Protein AF-A0A7C1ZM46-F1 (afdb_monomer)

Mean predicted aligned error: 19.59 Å

Radius of gyration: 27.82 Å; Cα contacts (8 Å, |Δi|>4): 73; chains: 1; bounding box: 30×51×75 Å

Solvent-accessible surface area (backbone atoms only — not comparable to full-atom values): 7746 Å² total; per-residue (Å²): 144,74,91,71,67,77,80,72,69,77,86,76,74,64,72,70,57,57,50,55,53,49,52,50,52,53,52,54,52,49,53,60,62,63,66,73,75,73,76,82,78,84,78,88,82,80,82,84,90,71,83,86,75,84,74,89,70,92,65,86,88,70,78,72,76,68,90,76,63,85,43,75,45,79,37,72,7,63,24,80,47,76,86,89,59,64,41,91,51,35,46,57,53,30,51,53,51,45,53,53,42,43,76,71,65,27,52,64,51,74,50,6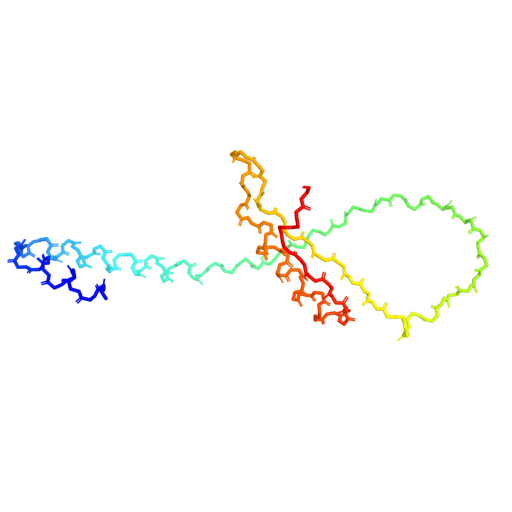1,54,73,89,128

pLDDT: mean 74.54, std 19.65, range [37.88, 98.62]

Sequence (116 aa):
MINCAFLSICINMTGSEKLTMLLKKILISAVILLAACNSPEGQQETATKGPQSAETLTTPDVVPDLSSQKRLALVIGNSAYAGNSFLSNPVNDAEDLAKALRGLDFDVIHRSNLNQ

Nearest PDB structures (foldseek):
  3ns7-assembly1_A  TM=5.951E-01  e=4.904E-02  Homo sapiens
  5mtk-assembly1_A  TM=5.790E-01  e=8.392E-02  Homo sapiens
  4f6p-assembly1_A  TM=4.911E-01  e=4.288E-02  Saccharomyces cerevisiae S288C
  4f6o-assembly1_A  TM=4.925E-01  e=5.609E-02  Saccharomyces cerevisiae S288C
  2fp3-assembly1_A  TM=5.364E-01  e=4.205E-01  Drosophila melanogaster

Structure (mmCIF, N/CA/C/O backbone):
data_AF-A0A7C1ZM46-F1
#
_entry.id   AF-A0A7C1ZM46-F1
#
loop_
_atom_site.group_PDB
_atom_site.id
_atom_site.type_symbol
_atom_site.label_atom_id
_atom_site.label_alt_id
_atom_site.label_comp_id
_atom_site.label_asym_id
_atom_site.label_entity_id
_atom_site.label_seq_id
_atom_site.pdbx_PDB_ins_code
_atom_site.Cartn_x
_atom_site.Cartn_y
_atom_site.Cartn_z
_atom_site.occupancy
_atom_site.B_iso_or_equiv
_atom_site.auth_seq_id
_atom_site.auth_comp_id
_atom_site.auth_asym_id
_atom_site.auth_atom_id
_a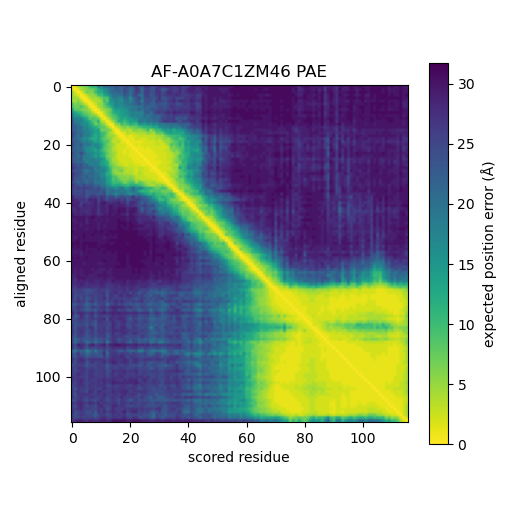tom_site.pdbx_PDB_model_num
ATOM 1 N N . MET A 1 1 ? -10.065 -7.531 -30.057 1.00 52.59 1 MET A N 1
ATOM 2 C CA . MET A 1 1 ? -8.987 -8.101 -30.899 1.00 52.59 1 MET A CA 1
ATOM 3 C C . MET A 1 1 ? -8.124 -9.130 -30.146 1.00 52.59 1 MET A C 1
ATOM 5 O O . MET A 1 1 ? -6.913 -9.057 -30.230 1.00 52.59 1 MET A O 1
ATOM 9 N N . ILE A 1 2 ? -8.707 -10.133 -29.468 1.00 51.59 2 ILE A N 1
ATOM 10 C CA . ILE A 1 2 ? -7.956 -11.329 -28.997 1.00 51.59 2 ILE A CA 1
ATOM 11 C C . ILE A 1 2 ? -8.714 -12.651 -29.260 1.00 51.59 2 ILE A C 1
ATOM 13 O O . ILE A 1 2 ? -8.129 -13.726 -29.200 1.00 51.59 2 ILE A O 1
ATOM 17 N N . ASN A 1 3 ? -9.980 -12.610 -29.690 1.00 50.59 3 ASN A N 1
ATOM 18 C CA . ASN A 1 3 ? -10.802 -13.820 -29.834 1.00 50.59 3 ASN A CA 1
ATOM 19 C C . ASN A 1 3 ? -10.725 -14.539 -31.199 1.00 50.59 3 ASN A C 1
ATOM 21 O O . ASN A 1 3 ? -11.610 -15.323 -31.515 1.00 50.59 3 ASN A O 1
ATOM 25 N N . CYS A 1 4 ? -9.681 -14.308 -32.006 1.00 42.94 4 CYS A N 1
ATOM 26 C CA . CYS A 1 4 ? -9.537 -14.959 -33.322 1.00 42.94 4 CYS A CA 1
ATOM 27 C C . CYS A 1 4 ? -8.355 -15.940 -33.432 1.00 42.94 4 CYS A C 1
ATOM 29 O O . CYS A 1 4 ? -8.268 -16.670 -34.413 1.00 42.94 4 CYS A O 1
ATOM 31 N N . ALA A 1 5 ? -7.448 -16.003 -32.450 1.00 52.12 5 ALA A N 1
ATOM 32 C CA . ALA A 1 5 ? -6.234 -16.820 -32.578 1.00 52.12 5 ALA A CA 1
ATOM 33 C C . ALA A 1 5 ? -6.408 -18.286 -32.135 1.00 52.12 5 ALA A C 1
ATOM 35 O O . ALA A 1 5 ? -5.697 -19.162 -32.619 1.00 52.12 5 ALA A O 1
ATOM 36 N N . PHE A 1 6 ? -7.368 -18.588 -31.254 1.00 49.56 6 PHE A N 1
ATOM 37 C CA . PHE A 1 6 ? -7.508 -19.946 -30.709 1.00 49.56 6 PHE A CA 1
ATOM 38 C C . PHE A 1 6 ? -8.278 -20.915 -31.6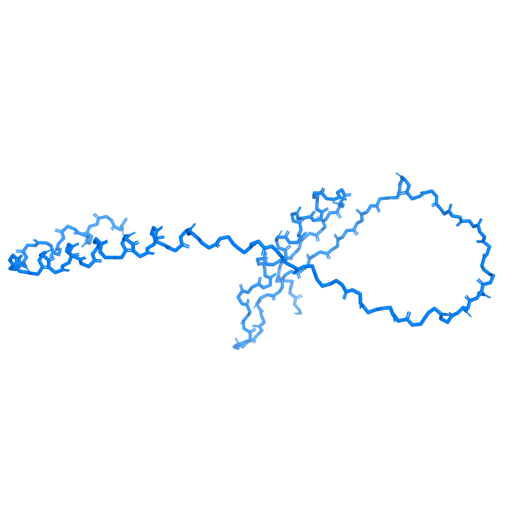11 1.00 49.56 6 PHE A C 1
ATOM 40 O O . PHE A 1 6 ? -8.105 -22.126 -31.480 1.00 49.56 6 PHE A O 1
ATOM 47 N N . LEU A 1 7 ? -9.072 -20.419 -32.565 1.00 50.72 7 LEU A N 1
ATOM 48 C CA . LEU A 1 7 ? -9.850 -21.291 -33.450 1.00 50.72 7 LEU A CA 1
ATOM 49 C C . LEU A 1 7 ? -9.031 -21.851 -34.631 1.00 50.72 7 LEU A C 1
ATOM 51 O O . LEU A 1 7 ? -9.493 -22.762 -35.308 1.00 50.72 7 LEU A O 1
ATOM 55 N N . SER A 1 8 ? -7.800 -21.369 -34.844 1.00 49.72 8 SER A N 1
ATOM 56 C CA . SER A 1 8 ? -6.983 -21.733 -36.014 1.00 49.72 8 SER A CA 1
ATOM 57 C C . SER A 1 8 ? -5.921 -22.816 -35.767 1.00 49.72 8 SER A C 1
ATOM 59 O O . SER A 1 8 ? -5.253 -23.239 -36.704 1.00 49.72 8 SER A O 1
ATOM 61 N N . ILE A 1 9 ? -5.752 -23.311 -34.535 1.00 53.00 9 ILE A N 1
ATOM 62 C CA . ILE A 1 9 ? -4.706 -24.312 -34.220 1.00 53.00 9 ILE A CA 1
ATOM 63 C C . ILE A 1 9 ? -5.223 -25.762 -34.277 1.00 53.00 9 ILE A C 1
ATOM 65 O O . ILE A 1 9 ? -4.439 -26.703 -34.342 1.00 53.00 9 ILE A O 1
ATOM 69 N N . CYS A 1 10 ? -6.536 -25.988 -34.329 1.00 49.34 10 CYS A N 1
ATOM 70 C CA . CYS A 1 10 ? -7.087 -27.339 -34.158 1.00 49.34 10 CYS A CA 1
ATOM 71 C C . CYS A 1 10 ? -7.403 -28.112 -35.452 1.00 49.34 10 CYS A C 1
ATOM 73 O O . CYS A 1 10 ? -7.980 -29.196 -35.354 1.00 49.34 10 CYS A O 1
ATOM 75 N N . ILE A 1 11 ? -7.038 -27.618 -36.643 1.00 56.25 11 ILE A N 1
ATOM 76 C CA . ILE A 1 11 ? -7.365 -28.308 -37.911 1.00 56.25 11 ILE A CA 1
ATOM 77 C C . ILE A 1 11 ? -6.295 -29.331 -38.342 1.00 56.25 11 ILE A C 1
ATOM 79 O O . ILE A 1 11 ? -6.570 -30.157 -39.203 1.00 56.25 11 ILE A O 1
ATOM 83 N N . ASN A 1 12 ? -5.118 -29.388 -37.709 1.00 60.44 12 ASN A N 1
ATOM 84 C CA . ASN A 1 12 ? -4.083 -30.348 -38.115 1.00 60.44 12 ASN A CA 1
ATOM 85 C C . ASN A 1 12 ? -3.341 -30.967 -36.926 1.00 60.44 12 ASN A C 1
ATOM 87 O O . ASN A 1 12 ? -2.251 -30.537 -36.570 1.00 60.44 12 ASN A O 1
ATOM 91 N N . MET A 1 13 ? -3.934 -31.991 -36.302 1.00 50.31 13 MET A N 1
ATOM 92 C CA . MET A 1 13 ? -3.218 -32.809 -35.319 1.00 50.31 13 MET A CA 1
ATOM 93 C C . MET A 1 13 ? -3.749 -34.245 -35.307 1.00 50.31 13 MET A C 1
ATOM 95 O O . MET A 1 13 ? -4.909 -34.493 -34.962 1.00 50.31 13 MET A O 1
ATOM 99 N N . THR A 1 14 ? -2.892 -35.187 -35.698 1.00 62.44 14 THR A N 1
ATOM 100 C CA . THR A 1 14 ? -3.124 -36.637 -35.685 1.00 62.44 14 THR A CA 1
ATOM 101 C C . THR A 1 14 ? -3.546 -37.097 -34.283 1.00 62.44 14 THR A C 1
ATOM 103 O O . THR A 1 14 ? -3.027 -36.616 -33.277 1.00 62.44 14 THR A O 1
ATOM 106 N N . GLY A 1 15 ? -4.512 -38.019 -34.193 1.00 64.06 15 GLY A N 1
ATOM 107 C CA . GLY A 1 15 ? -5.204 -38.380 -32.943 1.00 64.06 15 GLY A CA 1
ATOM 108 C C . GLY A 1 15 ? -4.317 -38.816 -31.764 1.00 64.06 15 GLY A C 1
ATOM 109 O O . GLY A 1 15 ? -4.742 -38.692 -30.615 1.00 64.06 15 GLY A O 1
ATOM 110 N N . SER A 1 16 ? -3.077 -39.248 -32.012 1.00 67.62 16 SER A N 1
ATOM 111 C CA . SER A 1 16 ? -2.094 -39.574 -30.970 1.00 67.62 16 SER A CA 1
ATOM 112 C C . SER A 1 16 ? -1.644 -38.350 -30.161 1.00 67.62 16 SER A C 1
ATOM 114 O O . SER A 1 16 ? -1.434 -38.464 -28.955 1.00 67.62 16 SER A O 1
ATOM 116 N N . GLU A 1 17 ? -1.565 -37.163 -30.768 1.00 70.44 17 GLU A N 1
ATOM 117 C CA . GLU A 1 17 ? -1.157 -35.937 -30.069 1.00 70.44 17 GLU A CA 1
ATOM 118 C C . GLU A 1 17 ? -2.264 -35.377 -29.173 1.00 70.44 17 GLU A C 1
ATOM 120 O O . GLU A 1 17 ? -2.001 -34.817 -28.109 1.00 70.44 17 GLU A O 1
ATOM 125 N N . LYS A 1 18 ? -3.533 -35.593 -29.538 1.00 70.25 18 LYS A N 1
ATOM 126 C CA . LYS A 1 18 ? -4.658 -35.246 -28.657 1.00 70.25 18 LYS A CA 1
ATOM 127 C C . LYS A 1 18 ? -4.652 -36.092 -27.387 1.00 70.25 18 LYS A C 1
ATOM 129 O O . LYS A 1 18 ? -4.950 -35.561 -26.320 1.00 70.25 18 LYS A O 1
ATOM 134 N N . LEU A 1 19 ? -4.278 -37.370 -27.485 1.00 74.94 19 LEU A N 1
ATOM 135 C CA . LEU A 1 19 ? -4.199 -38.271 -26.336 1.00 74.94 19 LEU A CA 1
ATOM 136 C C . LEU A 1 19 ? -3.039 -37.901 -25.402 1.00 74.94 19 LEU A C 1
ATOM 138 O O . LEU A 1 19 ? -3.232 -37.872 -24.189 1.00 74.94 19 LEU A O 1
ATOM 142 N N . THR A 1 20 ? -1.867 -37.540 -25.938 1.00 77.38 20 THR A N 1
ATOM 143 C CA . THR A 1 20 ? -0.738 -37.072 -25.111 1.00 77.38 20 THR A CA 1
ATOM 144 C C . THR A 1 20 ? -1.037 -35.729 -24.444 1.00 77.38 20 THR A C 1
ATOM 146 O O . THR A 1 20 ? -0.691 -35.532 -23.278 1.00 77.38 20 THR A O 1
ATOM 149 N N . MET A 1 21 ? -1.744 -34.828 -25.132 1.00 78.88 21 MET A N 1
ATOM 150 C CA . MET A 1 21 ? -2.203 -33.559 -24.560 1.00 78.88 21 MET A CA 1
ATOM 151 C C . MET A 1 21 ? -3.303 -33.756 -23.506 1.00 78.88 21 MET A C 1
ATOM 153 O O . MET A 1 21 ? -3.307 -33.053 -22.496 1.00 78.88 21 MET A O 1
ATOM 157 N N . LEU A 1 22 ? -4.209 -34.722 -23.691 1.00 81.81 22 LEU A N 1
ATOM 158 C CA . LEU A 1 22 ? -5.248 -35.072 -22.716 1.00 81.81 22 LEU A CA 1
ATOM 159 C C . LEU A 1 22 ? -4.648 -35.728 -21.462 1.00 81.81 22 LEU A C 1
ATOM 161 O O . LEU A 1 22 ? -4.963 -35.311 -20.351 1.00 81.81 22 LEU A O 1
ATOM 165 N N . LEU A 1 23 ? -3.725 -36.681 -21.629 1.00 80.44 23 LEU A N 1
ATOM 166 C CA . LEU A 1 23 ? -3.010 -37.340 -20.529 1.00 80.44 23 LEU A CA 1
ATOM 167 C C . LEU A 1 23 ? -2.172 -36.345 -19.717 1.00 80.44 23 LEU A C 1
ATOM 169 O O . LEU A 1 23 ? -2.224 -36.379 -18.491 1.00 80.44 23 LEU A O 1
ATOM 173 N N . LYS A 1 24 ? -1.465 -35.408 -20.371 1.00 82.94 24 LYS A N 1
ATOM 174 C CA . LYS A 1 24 ? -0.727 -34.332 -19.681 1.00 82.94 24 LYS A CA 1
ATOM 175 C C . LYS A 1 24 ? -1.654 -33.417 -18.878 1.00 82.94 24 LYS A C 1
ATOM 177 O O . LYS A 1 24 ? -1.307 -33.058 -17.760 1.00 82.94 24 LYS A O 1
ATOM 182 N N . LYS A 1 25 ? -2.837 -33.070 -19.400 1.00 81.56 25 LYS A N 1
ATOM 183 C CA . LYS A 1 25 ? -3.829 -32.252 -18.674 1.00 81.56 25 LYS A CA 1
ATOM 184 C C . LYS A 1 25 ? -4.403 -32.983 -17.457 1.00 81.56 25 LYS A C 1
ATOM 186 O O . LYS A 1 25 ? -4.529 -32.368 -16.402 1.00 81.56 25 LYS A O 1
ATOM 191 N N . ILE A 1 26 ? -4.689 -34.282 -17.585 1.00 86.56 26 ILE A N 1
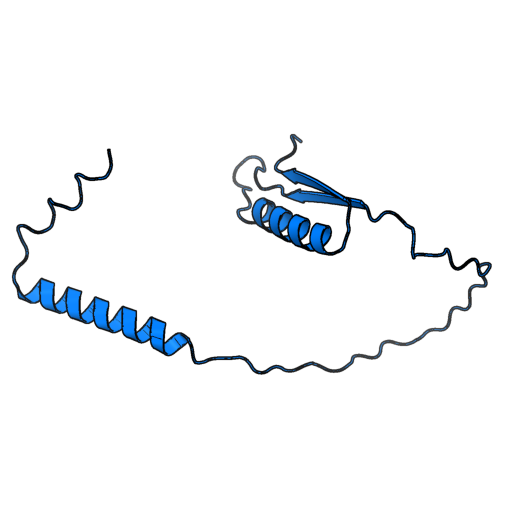ATOM 192 C CA . ILE A 1 26 ? -5.141 -35.123 -16.463 1.00 86.56 26 ILE A CA 1
ATOM 193 C C . ILE A 1 26 ? -4.040 -35.223 -15.394 1.00 86.56 26 ILE A C 1
ATOM 195 O O . ILE A 1 26 ? -4.324 -35.021 -14.217 1.00 86.56 26 ILE A O 1
ATOM 199 N N . LEU A 1 27 ? -2.780 -35.439 -15.792 1.00 84.75 27 LEU A N 1
ATOM 200 C CA . LEU A 1 27 ? -1.632 -35.479 -14.876 1.00 84.75 27 LEU A CA 1
ATOM 201 C C . LEU A 1 27 ? -1.414 -34.146 -14.148 1.00 84.75 27 LEU A C 1
ATOM 203 O O . LEU A 1 27 ? -1.270 -34.138 -12.930 1.00 84.75 27 LEU A O 1
ATOM 207 N N . ILE A 1 28 ? -1.438 -33.018 -14.864 1.00 82.06 28 ILE A N 1
ATOM 208 C CA . ILE A 1 28 ? -1.255 -31.685 -14.267 1.00 82.06 28 ILE A CA 1
ATOM 209 C C . ILE A 1 28 ? -2.397 -31.366 -13.288 1.00 82.06 28 ILE A C 1
ATOM 211 O O . ILE A 1 28 ? -2.138 -30.889 -12.186 1.00 82.06 28 ILE A O 1
ATOM 215 N N . SER A 1 29 ? -3.648 -31.689 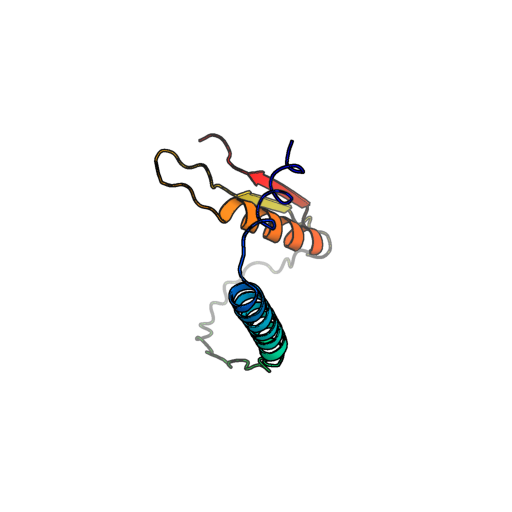-13.637 1.00 77.50 29 SER A N 1
ATOM 216 C CA . SER A 1 29 ? -4.798 -31.532 -12.734 1.00 77.50 29 SER A CA 1
ATOM 217 C C . SER A 1 29 ? -4.677 -32.397 -11.477 1.00 77.50 29 SER A C 1
ATOM 219 O O . SER A 1 29 ? -5.004 -31.930 -10.388 1.00 77.50 29 SER A O 1
ATOM 221 N N . ALA A 1 30 ? -4.222 -33.645 -11.609 1.00 79.50 30 ALA A N 1
ATOM 222 C CA . ALA A 1 30 ? -4.060 -34.557 -10.479 1.00 79.50 30 ALA A CA 1
ATOM 223 C C . ALA A 1 30 ? -2.940 -34.102 -9.527 1.00 79.50 30 ALA A C 1
ATOM 225 O O . ALA A 1 30 ? -3.111 -34.169 -8.314 1.00 79.50 30 ALA A O 1
ATOM 226 N N . VAL A 1 31 ? -1.827 -33.578 -10.056 1.00 78.69 31 VAL A N 1
ATOM 227 C CA . VAL A 1 31 ? -0.713 -33.041 -9.251 1.00 78.69 31 VAL A CA 1
ATOM 228 C C . VAL A 1 31 ? -1.139 -31.812 -8.441 1.00 78.69 31 VAL A C 1
ATOM 230 O O . VAL A 1 31 ? -0.775 -31.700 -7.274 1.00 78.69 31 VAL A O 1
ATOM 233 N N . ILE A 1 32 ? -1.956 -30.923 -9.016 1.00 69.19 32 ILE A N 1
ATOM 234 C CA . ILE A 1 32 ? -2.482 -29.745 -8.305 1.00 69.19 32 ILE A CA 1
ATOM 235 C C . ILE A 1 32 ? -3.435 -30.164 -7.174 1.00 69.19 32 ILE A C 1
ATOM 237 O O . ILE A 1 32 ? -3.391 -29.584 -6.093 1.00 69.19 32 ILE A O 1
ATOM 241 N N . LEU A 1 33 ? -4.254 -31.200 -7.390 1.00 62.62 33 LEU A N 1
ATOM 242 C CA . LEU A 1 33 ? -5.171 -31.715 -6.368 1.00 62.62 33 LEU A CA 1
ATOM 243 C C . LEU A 1 33 ? -4.443 -32.468 -5.237 1.00 62.62 33 LEU A C 1
ATOM 245 O O . LEU A 1 33 ? -4.878 -32.418 -4.092 1.00 62.62 33 LEU A O 1
ATOM 249 N N . LEU A 1 34 ? -3.320 -33.128 -5.542 1.00 60.16 34 LEU A N 1
ATOM 250 C CA . LEU A 1 34 ? -2.486 -33.844 -4.565 1.00 60.16 34 LEU A CA 1
ATOM 251 C C . LEU A 1 34 ? -1.641 -32.904 -3.684 1.00 60.16 34 LEU A C 1
ATOM 253 O O . LEU A 1 34 ? -1.297 -33.269 -2.563 1.00 60.16 34 LEU A O 1
ATOM 257 N N . ALA A 1 35 ? -1.344 -31.684 -4.142 1.00 59.22 35 ALA A N 1
ATOM 258 C CA . ALA A 1 35 ? -0.587 -30.691 -3.373 1.00 59.22 35 ALA A CA 1
ATOM 259 C C . ALA A 1 35 ? -1.414 -29.970 -2.281 1.00 59.22 35 ALA A C 1
ATOM 261 O O . ALA A 1 35 ? -0.858 -29.173 -1.528 1.00 59.22 35 ALA A O 1
ATOM 262 N N . ALA A 1 36 ? -2.718 -30.257 -2.158 1.00 50.03 36 ALA A N 1
ATOM 263 C CA . ALA A 1 36 ? -3.606 -29.647 -1.161 1.00 50.03 36 ALA A CA 1
ATOM 264 C C . ALA A 1 36 ? -3.659 -30.385 0.197 1.00 50.03 36 ALA A C 1
ATOM 266 O O . ALA A 1 36 ? -4.408 -29.973 1.079 1.00 50.03 36 ALA A O 1
ATOM 267 N N . CYS A 1 37 ? -2.872 -31.450 0.400 1.00 50.06 37 CYS A N 1
ATOM 268 C CA . CYS A 1 37 ? -2.862 -32.221 1.654 1.00 50.06 37 CYS A CA 1
ATOM 269 C C . CYS A 1 37 ? -1.680 -31.939 2.595 1.00 50.06 37 CYS A C 1
ATOM 271 O O . CYS A 1 37 ? -1.477 -32.705 3.531 1.00 50.06 37 CYS A O 1
ATOM 273 N N . ASN A 1 38 ? -0.939 -30.844 2.416 1.00 61.00 38 ASN A N 1
ATOM 274 C CA . ASN A 1 38 ? 0.081 -30.447 3.389 1.00 61.00 38 ASN A CA 1
ATOM 275 C C . ASN A 1 38 ? -0.344 -29.175 4.124 1.00 61.00 38 ASN A C 1
ATOM 277 O O . ASN A 1 38 ? 0.043 -28.068 3.759 1.00 61.00 38 ASN A O 1
ATOM 281 N N . SER A 1 39 ? -1.130 -29.360 5.184 1.00 57.25 39 SER A N 1
ATOM 282 C CA . SER A 1 39 ? -1.192 -28.410 6.295 1.00 57.25 39 SER A CA 1
ATOM 283 C C . SER A 1 39 ? 0.115 -28.512 7.084 1.00 57.25 39 SER A C 1
ATOM 285 O O . SER A 1 39 ? 0.385 -29.583 7.628 1.00 57.25 39 SER A O 1
ATOM 287 N N . PRO A 1 40 ? 0.932 -27.456 7.209 1.00 53.59 40 PRO A N 1
ATOM 288 C CA . PRO A 1 40 ? 1.899 -27.411 8.286 1.00 53.59 40 PRO A CA 1
ATOM 289 C C . PRO A 1 40 ? 1.139 -27.056 9.571 1.00 53.59 40 PRO A C 1
ATOM 291 O O . PRO A 1 40 ? 0.840 -25.894 9.843 1.00 53.59 40 PRO A O 1
ATOM 294 N N . GLU A 1 41 ? 0.783 -28.086 10.339 1.00 47.81 41 GLU A N 1
ATOM 295 C CA . GLU A 1 41 ? 0.561 -27.956 11.779 1.00 47.81 41 GLU A CA 1
ATOM 296 C C . GLU A 1 41 ? 1.862 -27.449 12.421 1.00 47.81 41 GLU A C 1
ATOM 298 O O . GLU A 1 41 ? 2.962 -27.857 12.046 1.00 47.81 41 GLU A O 1
ATOM 303 N N . GLY A 1 42 ? 1.732 -26.463 13.304 1.00 43.34 42 GLY A N 1
ATOM 304 C CA . GLY A 1 42 ? 2.828 -25.579 13.676 1.00 43.34 42 GLY A CA 1
ATOM 305 C C . GLY A 1 42 ? 3.851 -26.122 14.669 1.00 43.34 42 GLY A C 1
ATOM 306 O O . GLY A 1 42 ? 3.641 -27.126 15.336 1.00 43.34 42 GLY A O 1
ATOM 307 N N . GLN A 1 43 ? 4.921 -25.338 14.810 1.00 43.56 43 GLN A N 1
ATOM 308 C CA . GLN A 1 43 ? 5.774 -25.136 15.992 1.00 43.56 43 GLN A CA 1
ATOM 309 C C . GLN A 1 43 ? 6.296 -23.693 15.801 1.00 43.56 43 GLN A C 1
ATOM 311 O O . GLN A 1 43 ? 6.864 -23.394 14.759 1.00 43.56 43 GLN A O 1
ATOM 316 N N . GLN A 1 44 ? 5.959 -22.658 16.573 1.00 48.06 44 GLN A N 1
ATOM 317 C CA . GLN A 1 44 ? 6.121 -22.450 18.012 1.00 48.06 44 GLN A CA 1
ATOM 318 C C . GLN A 1 44 ? 7.494 -22.898 18.528 1.00 48.06 44 GLN A C 1
ATOM 320 O O . GLN A 1 44 ? 7.634 -23.934 19.164 1.00 48.06 44 GLN A O 1
ATOM 325 N N . GLU A 1 45 ? 8.492 -22.060 18.259 1.00 52.12 45 GLU A N 1
ATOM 326 C CA . GLU A 1 45 ? 9.749 -21.982 19.006 1.00 52.12 45 GLU A CA 1
ATOM 327 C C . GLU A 1 45 ? 9.604 -20.767 19.945 1.00 52.12 45 GLU A C 1
ATOM 329 O O . GLU A 1 45 ? 9.451 -19.632 19.502 1.00 52.12 45 GLU A O 1
ATOM 334 N N . THR A 1 46 ? 9.234 -20.947 21.214 1.00 37.88 46 THR A N 1
ATOM 335 C CA . THR A 1 46 ? 10.097 -21.257 22.371 1.00 37.88 46 THR A CA 1
ATOM 336 C C . THR A 1 46 ? 11.386 -20.434 22.441 1.00 37.88 46 THR A C 1
ATOM 338 O O . THR A 1 46 ? 12.450 -20.877 22.043 1.00 37.88 46 THR A O 1
ATOM 341 N N . ALA A 1 47 ? 11.242 -19.252 23.043 1.00 50.09 47 ALA A N 1
ATOM 342 C CA . ALA A 1 47 ? 12.140 -18.640 24.023 1.00 50.09 47 ALA A CA 1
ATOM 343 C C . ALA A 1 47 ? 13.660 -18.620 23.751 1.00 50.09 47 ALA A C 1
ATOM 345 O O . ALA A 1 47 ? 14.371 -19.561 24.090 1.00 50.09 47 ALA A O 1
ATOM 346 N N . THR A 1 48 ? 14.172 -17.417 23.461 1.00 38.97 48 THR A N 1
ATOM 347 C CA . THR A 1 48 ? 15.451 -16.972 24.037 1.00 38.97 48 THR A CA 1
ATOM 348 C C . THR A 1 48 ? 15.202 -15.760 24.926 1.00 38.97 48 THR A C 1
ATOM 350 O O . THR A 1 48 ? 15.031 -14.628 24.479 1.00 38.97 48 THR A O 1
ATOM 353 N N . LYS A 1 49 ? 15.160 -16.046 26.226 1.00 47.66 49 LYS A N 1
ATOM 354 C CA . LYS A 1 49 ? 15.247 -15.103 27.337 1.00 47.66 49 LYS A CA 1
ATOM 355 C C . LYS A 1 49 ? 16.606 -14.389 27.263 1.00 47.66 49 LYS A C 1
ATOM 357 O O . LYS A 1 49 ? 17.622 -14.980 27.616 1.00 47.66 49 LYS A O 1
ATOM 362 N N . GLY A 1 50 ? 16.626 -13.145 26.786 1.00 39.19 50 GLY A N 1
ATOM 363 C CA . GLY A 1 50 ? 17.770 -12.233 26.913 1.00 39.19 50 GLY A CA 1
ATOM 364 C C . GLY A 1 50 ? 17.716 -11.457 28.241 1.00 39.19 50 GLY A C 1
ATOM 365 O O . GLY A 1 50 ? 16.622 -11.283 28.780 1.00 39.19 50 GLY A O 1
ATOM 366 N N . PRO A 1 51 ? 18.856 -11.028 28.814 1.00 50.66 51 PRO A N 1
ATOM 367 C CA . PRO A 1 51 ? 18.938 -10.554 30.193 1.00 50.66 51 PRO A CA 1
ATOM 368 C C . PRO A 1 51 ? 18.135 -9.273 30.415 1.00 50.66 51 PRO A C 1
ATOM 370 O O . PRO A 1 51 ? 18.355 -8.260 29.756 1.00 50.66 51 PRO A O 1
ATOM 373 N N . GLN A 1 52 ? 17.247 -9.314 31.407 1.00 50.12 52 GLN A N 1
ATOM 374 C CA . GLN A 1 52 ? 16.742 -8.120 32.070 1.00 50.12 52 GLN A CA 1
ATOM 375 C C . GLN A 1 52 ? 17.901 -7.507 32.862 1.00 50.12 52 GLN A C 1
ATOM 377 O O . GLN A 1 52 ? 18.106 -7.817 34.034 1.00 50.12 52 GLN A O 1
ATOM 382 N N . SER A 1 53 ? 18.684 -6.659 32.203 1.00 55.09 53 SER A N 1
ATOM 383 C CA . SER A 1 53 ? 19.494 -5.667 32.895 1.00 55.09 53 SER A CA 1
ATOM 384 C C . SER A 1 53 ? 18.542 -4.561 33.318 1.00 55.09 53 SER A C 1
ATOM 386 O O . SER A 1 53 ? 18.060 -3.785 32.497 1.00 55.09 53 SER A O 1
ATOM 388 N N . ALA A 1 54 ? 18.198 -4.578 34.599 1.00 62.41 54 ALA A N 1
ATOM 389 C CA . ALA A 1 54 ? 17.453 -3.527 35.252 1.00 62.41 54 ALA A CA 1
ATOM 390 C C . ALA A 1 54 ? 18.186 -2.192 35.070 1.00 62.41 54 ALA A C 1
ATOM 392 O O . ALA A 1 54 ? 19.243 -1.977 35.658 1.00 62.41 54 ALA A O 1
ATOM 393 N N . GLU A 1 55 ? 17.597 -1.292 34.291 1.00 54.28 55 GLU A N 1
ATOM 394 C CA . GLU A 1 55 ? 17.862 0.132 34.408 1.00 54.28 55 GLU A CA 1
ATOM 395 C C . GLU A 1 55 ? 16.552 0.803 34.810 1.00 54.28 55 GLU A C 1
ATOM 397 O O . GLU A 1 55 ? 15.722 1.206 33.998 1.00 54.28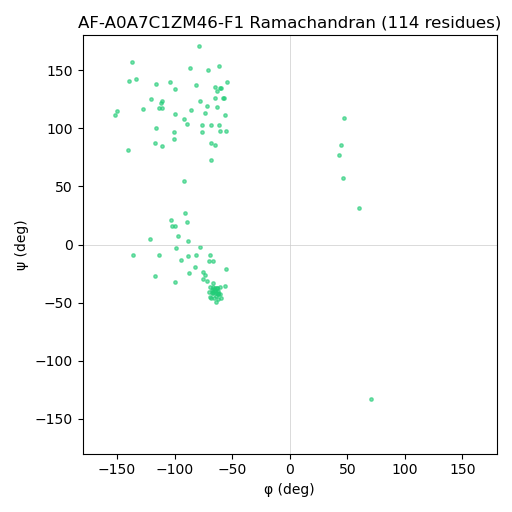 55 GLU A O 1
ATOM 402 N N . THR A 1 56 ? 16.347 0.841 36.126 1.00 51.06 56 THR A N 1
ATOM 403 C CA . THR A 1 56 ? 15.400 1.744 36.770 1.00 51.06 56 THR A CA 1
ATOM 404 C C . THR A 1 56 ? 15.913 3.164 36.546 1.00 51.06 56 THR A C 1
ATOM 406 O O . THR A 1 56 ? 16.634 3.706 37.381 1.00 51.06 56 THR A O 1
ATOM 409 N N . LEU A 1 57 ? 15.563 3.766 35.409 1.00 58.22 57 LEU A N 1
ATOM 410 C CA . LEU A 1 57 ? 15.575 5.215 35.269 1.00 58.22 57 LEU A CA 1
ATOM 411 C C . LEU A 1 57 ? 14.181 5.721 35.635 1.00 58.22 57 LEU A C 1
ATOM 413 O O . LEU A 1 57 ? 13.205 5.515 34.920 1.00 58.22 57 LEU A O 1
ATOM 417 N N . THR A 1 58 ? 14.098 6.367 36.791 1.00 58.81 58 THR A N 1
ATOM 418 C CA . THR A 1 58 ? 12.955 7.161 37.240 1.00 58.81 58 THR A CA 1
ATOM 419 C C . THR A 1 58 ? 12.613 8.233 36.206 1.00 58.81 58 THR A C 1
ATOM 421 O O . THR A 1 58 ? 13.207 9.311 36.201 1.00 58.81 58 THR A O 1
ATOM 424 N N . THR A 1 59 ? 11.633 7.956 35.351 1.00 63.75 59 THR A N 1
ATOM 425 C CA . THR A 1 59 ? 10.857 8.970 34.630 1.00 63.75 59 THR A CA 1
ATOM 426 C C . THR A 1 59 ? 9.485 9.094 35.291 1.00 63.75 59 THR A C 1
ATOM 428 O O . THR A 1 59 ? 8.931 8.072 35.699 1.00 63.75 59 THR A O 1
ATOM 431 N N . PRO A 1 60 ? 8.937 10.312 35.447 1.00 60.69 60 PRO A N 1
ATOM 432 C CA . PRO A 1 60 ? 7.649 10.521 36.094 1.00 60.69 60 PRO A CA 1
ATOM 433 C C . PRO A 1 60 ? 6.562 9.721 35.372 1.00 60.69 60 PRO A C 1
ATOM 435 O O . PRO A 1 60 ? 6.400 9.820 34.156 1.00 60.69 60 PRO A O 1
ATOM 438 N N . ASP A 1 61 ? 5.857 8.923 36.164 1.00 63.47 61 ASP A N 1
ATOM 439 C CA . ASP A 1 61 ? 4.772 8.021 35.801 1.00 63.47 61 ASP A CA 1
ATOM 440 C C . ASP A 1 61 ? 3.534 8.823 35.371 1.00 63.47 61 ASP A C 1
ATOM 442 O O . ASP A 1 61 ? 2.561 8.987 36.102 1.00 63.47 61 ASP A O 1
ATOM 446 N N . VAL A 1 62 ? 3.606 9.420 34.185 1.00 67.94 62 VAL A N 1
ATOM 447 C CA . VAL A 1 62 ? 2.422 9.793 33.421 1.00 67.94 62 VAL A CA 1
ATOM 448 C C . VAL A 1 62 ? 2.287 8.695 32.387 1.00 67.94 62 VAL A C 1
ATOM 450 O O . VAL A 1 62 ? 2.894 8.782 31.326 1.00 67.94 62 VAL A O 1
ATOM 453 N N . VAL A 1 63 ? 1.550 7.631 32.706 1.00 70.31 63 VAL A N 1
ATOM 454 C CA . VAL A 1 63 ? 1.088 6.684 31.687 1.00 70.31 63 VAL A CA 1
ATOM 455 C C . VAL A 1 63 ? 0.062 7.460 30.859 1.00 70.31 63 VAL A C 1
ATOM 457 O O . VAL A 1 63 ? -1.034 7.714 31.367 1.00 70.31 63 VAL A O 1
ATOM 460 N N . PRO A 1 64 ? 0.389 7.945 29.642 1.00 66.00 64 PRO A N 1
ATOM 461 C CA . PRO A 1 64 ? -0.620 8.602 28.835 1.00 66.00 64 PRO A CA 1
ATOM 462 C C . PRO A 1 64 ? -1.720 7.578 28.573 1.00 66.00 64 PRO A C 1
ATOM 464 O O . PRO A 1 64 ? -1.441 6.422 28.251 1.00 66.00 64 PRO A O 1
ATOM 467 N N . ASP A 1 65 ? -2.968 7.998 28.732 1.00 66.75 65 ASP A N 1
ATOM 468 C CA . ASP A 1 65 ? -4.113 7.194 28.339 1.00 66.75 65 ASP A CA 1
ATOM 469 C C . ASP A 1 65 ? -4.033 6.934 26.823 1.00 66.75 65 ASP A C 1
ATOM 471 O O . ASP A 1 65 ? -4.355 7.787 25.993 1.00 66.75 65 ASP A O 1
ATOM 475 N N . LEU A 1 66 ? -3.520 5.756 26.461 1.00 64.94 66 LEU A N 1
ATOM 476 C CA . LEU A 1 66 ? -3.335 5.313 25.079 1.00 64.94 66 LEU A CA 1
ATOM 477 C C . LEU A 1 66 ? -4.673 5.034 24.380 1.00 64.94 66 LEU A C 1
ATOM 479 O O . LEU A 1 66 ? -4.681 4.820 23.169 1.00 64.94 66 LEU A O 1
ATOM 483 N N . SER A 1 67 ? -5.799 5.042 25.107 1.00 66.25 67 SER A N 1
ATOM 484 C CA . SER A 1 67 ? -7.111 4.680 24.563 1.00 66.25 67 SER A CA 1
ATOM 485 C C . SER A 1 67 ? -7.677 5.697 23.564 1.00 66.25 67 SER A C 1
ATOM 487 O O . SER A 1 67 ? -8.587 5.360 22.809 1.00 66.25 67 SER A O 1
ATOM 489 N N . SER A 1 68 ? -7.118 6.913 23.497 1.00 68.19 68 SER A N 1
ATOM 490 C CA . SER A 1 68 ? -7.602 7.988 22.614 1.00 68.19 68 SER A CA 1
ATOM 491 C C . SER A 1 68 ? -6.571 8.524 21.611 1.00 68.19 68 SER A C 1
ATOM 493 O O . SER A 1 68 ? -6.856 9.475 20.878 1.00 68.19 68 SER A O 1
ATOM 495 N N . GLN A 1 69 ? -5.368 7.941 21.536 1.00 77.38 69 GLN A N 1
ATOM 496 C CA . GLN A 1 69 ? -4.332 8.453 20.636 1.00 77.38 69 GLN A CA 1
ATOM 497 C C . GLN A 1 69 ? -4.576 8.029 19.182 1.00 77.38 69 GLN A C 1
ATOM 499 O O . GLN A 1 69 ? -4.637 6.844 18.854 1.00 77.38 69 GLN A O 1
ATOM 504 N N . LYS A 1 70 ? -4.672 9.019 18.284 1.00 87.00 70 LYS A N 1
ATOM 505 C CA . LYS A 1 70 ? -4.812 8.797 16.840 1.00 87.00 70 LYS A CA 1
ATOM 506 C C . LYS A 1 70 ? -3.570 8.087 16.292 1.00 87.00 70 LYS A C 1
ATOM 508 O O . LYS A 1 70 ? -2.471 8.638 16.323 1.00 87.00 70 LYS A O 1
ATOM 513 N N . ARG A 1 71 ? -3.754 6.888 15.738 1.00 92.44 71 ARG A N 1
ATOM 514 C CA . ARG A 1 71 ? -2.688 6.097 15.110 1.00 92.44 71 ARG A CA 1
ATOM 515 C C . ARG A 1 71 ? -2.548 6.540 13.652 1.00 92.44 71 ARG A C 1
ATOM 517 O O . ARG A 1 71 ? -3.496 6.416 12.888 1.00 92.44 71 ARG A O 1
ATOM 524 N N . LEU A 1 72 ? -1.404 7.104 13.268 1.00 96.00 72 LEU A N 1
ATOM 525 C CA . LEU A 1 72 ? -1.122 7.560 11.897 1.00 96.00 72 LEU A CA 1
ATOM 526 C C . LEU A 1 72 ? 0.038 6.746 11.317 1.00 96.00 72 LEU A C 1
ATOM 528 O O . LEU A 1 72 ? 1.032 6.521 12.004 1.00 96.00 72 LEU A O 1
ATOM 532 N N . ALA A 1 73 ? -0.066 6.341 10.052 1.00 97.56 73 ALA A N 1
ATOM 533 C CA . ALA A 1 73 ? 1.016 5.689 9.323 1.00 97.56 73 ALA A CA 1
ATOM 534 C C . ALA A 1 73 ? 1.212 6.292 7.925 1.00 97.56 73 ALA A C 1
ATOM 536 O O . ALA A 1 73 ? 0.254 6.618 7.224 1.00 97.56 73 ALA A O 1
ATOM 537 N N . LEU A 1 74 ? 2.471 6.390 7.502 1.00 98.06 74 LEU A N 1
ATOM 538 C CA . LEU A 1 74 ? 2.869 6.711 6.133 1.00 98.06 74 LEU A CA 1
ATOM 539 C C . LEU A 1 74 ? 3.515 5.469 5.524 1.00 98.06 74 LEU A C 1
ATOM 541 O O . LEU A 1 74 ? 4.506 4.970 6.050 1.00 98.06 74 LEU A O 1
ATOM 545 N N . VAL A 1 75 ? 2.960 4.985 4.417 1.00 97.88 75 VAL A N 1
ATOM 546 C CA . VAL A 1 75 ? 3.461 3.806 3.705 1.00 97.88 75 VAL A CA 1
ATOM 547 C C . VAL A 1 75 ? 3.832 4.212 2.285 1.00 97.88 75 VAL A C 1
ATOM 549 O O . VAL A 1 75 ? 3.012 4.794 1.570 1.00 97.88 75 VAL A O 1
ATOM 552 N N . ILE A 1 76 ? 5.070 3.926 1.879 1.00 97.50 76 ILE A N 1
ATOM 553 C CA . ILE A 1 76 ? 5.597 4.281 0.559 1.00 97.50 76 ILE A CA 1
ATOM 554 C C . ILE A 1 76 ? 6.189 3.035 -0.101 1.00 97.50 76 ILE A C 1
ATOM 556 O O . ILE A 1 76 ? 7.180 2.497 0.383 1.00 97.50 76 ILE A O 1
ATOM 560 N N . GLY A 1 77 ? 5.607 2.610 -1.222 1.00 97.56 77 GLY A N 1
ATOM 561 C CA . GLY A 1 77 ? 6.151 1.539 -2.061 1.00 97.56 77 GLY A CA 1
ATOM 562 C C . GLY A 1 77 ? 6.907 2.106 -3.257 1.00 97.56 77 GLY A C 1
ATOM 563 O O . GLY A 1 77 ? 6.290 2.713 -4.134 1.00 97.56 77 GLY A O 1
ATOM 564 N N . ASN A 1 78 ? 8.230 1.938 -3.311 1.00 96.69 78 ASN A N 1
ATOM 565 C CA . ASN A 1 78 ? 9.036 2.414 -4.437 1.00 96.69 78 ASN A CA 1
ATOM 566 C C . ASN A 1 78 ? 9.600 1.252 -5.257 1.00 96.69 78 ASN A C 1
ATOM 568 O O . ASN A 1 78 ? 10.393 0.457 -4.763 1.00 96.69 78 ASN A O 1
ATOM 572 N N . SER A 1 79 ? 9.201 1.187 -6.519 1.00 95.69 79 SER A N 1
ATOM 573 C CA . SER A 1 79 ? 9.617 0.183 -7.497 1.00 95.69 79 SER A CA 1
ATOM 574 C C . SER A 1 79 ? 10.379 0.801 -8.669 1.00 95.69 79 SER A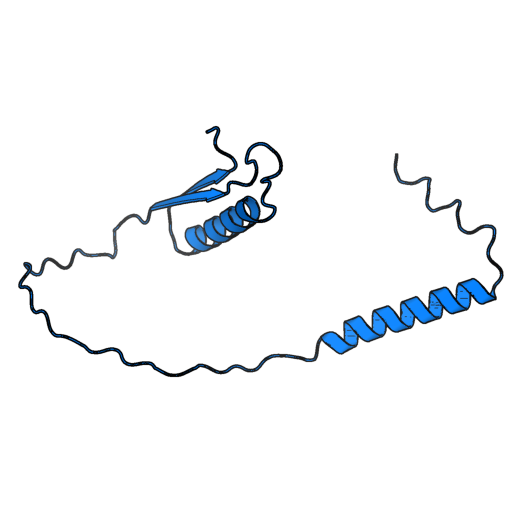 C 1
ATOM 576 O O . SER A 1 79 ? 11.205 0.130 -9.283 1.00 95.69 79 SER A O 1
ATOM 578 N N . ALA A 1 80 ? 10.116 2.072 -8.986 1.00 93.38 80 ALA A N 1
ATOM 579 C CA . ALA A 1 80 ? 10.570 2.744 -10.201 1.00 93.38 80 ALA A CA 1
ATOM 580 C C . ALA A 1 80 ? 11.920 3.468 -10.028 1.00 93.38 80 ALA A C 1
ATOM 582 O O . ALA A 1 80 ? 12.038 4.663 -10.295 1.00 93.38 80 ALA A O 1
ATOM 583 N N . TYR A 1 81 ? 12.951 2.749 -9.583 1.00 92.19 81 TYR A N 1
ATOM 584 C CA . TYR A 1 81 ? 14.310 3.293 -9.537 1.00 92.19 81 TYR A CA 1
ATOM 585 C C . TYR A 1 81 ? 14.904 3.443 -10.943 1.00 92.19 81 TYR A C 1
ATOM 587 O O . TYR A 1 81 ? 14.593 2.675 -11.855 1.00 92.19 81 TYR A O 1
ATOM 595 N N . ALA A 1 82 ? 15.792 4.423 -11.111 1.00 90.31 82 ALA A N 1
ATOM 596 C CA . ALA A 1 82 ? 16.451 4.687 -12.385 1.00 90.31 82 ALA A CA 1
ATOM 597 C C . ALA A 1 82 ? 17.309 3.501 -12.872 1.00 90.31 82 ALA A C 1
ATOM 599 O O . ALA A 1 82 ? 17.839 2.710 -12.087 1.00 90.31 82 ALA A O 1
ATOM 600 N N . GLY A 1 83 ? 17.489 3.414 -14.193 1.00 87.56 83 GLY A N 1
ATOM 601 C CA . GLY A 1 83 ? 18.289 2.369 -14.830 1.00 87.56 83 GLY A CA 1
ATOM 602 C C . GLY A 1 83 ? 17.619 0.996 -14.758 1.00 87.56 83 GLY A C 1
ATOM 603 O O . GLY A 1 83 ? 16.440 0.853 -15.065 1.00 87.56 83 GLY A O 1
ATOM 604 N N . ASN A 1 84 ? 18.389 -0.023 -14.373 1.00 85.62 84 ASN A N 1
ATOM 605 C CA . ASN A 1 84 ? 17.943 -1.418 -14.298 1.00 85.62 84 ASN A CA 1
ATOM 606 C C . ASN A 1 84 ? 17.570 -1.864 -12.871 1.00 85.62 84 ASN A C 1
ATOM 608 O O . ASN A 1 84 ? 17.452 -3.058 -12.616 1.00 85.62 84 ASN A O 1
ATOM 612 N N . SER A 1 85 ? 17.370 -0.923 -11.947 1.00 90.38 85 SER A N 1
ATOM 613 C CA . SER A 1 85 ? 17.135 -1.193 -10.519 1.00 90.38 85 SER A CA 1
ATOM 614 C C . SER A 1 85 ? 15.652 -1.347 -10.155 1.00 90.38 85 SER A C 1
ATOM 616 O O . SER A 1 85 ? 15.252 -1.064 -9.026 1.00 90.38 85 SER A O 1
ATOM 618 N N . PHE A 1 86 ? 14.815 -1.766 -11.106 1.00 93.38 86 PHE A N 1
ATOM 619 C CA . PHE A 1 86 ? 13.389 -1.968 -10.865 1.00 93.38 86 PHE A CA 1
ATOM 620 C C . PHE A 1 86 ? 13.156 -3.071 -9.828 1.00 93.38 86 PHE A C 1
ATOM 622 O O . PHE A 1 86 ? 13.699 -4.171 -9.944 1.00 93.38 86 PHE A O 1
ATOM 629 N N . LEU A 1 87 ? 12.297 -2.793 -8.848 1.00 95.12 87 LEU A N 1
ATOM 630 C CA . LEU A 1 87 ? 11.893 -3.761 -7.832 1.00 95.12 87 LEU A CA 1
ATOM 631 C C . LEU A 1 87 ? 10.425 -4.130 -8.038 1.00 95.12 87 LEU A C 1
ATOM 633 O O . LEU A 1 87 ? 9.555 -3.266 -8.014 1.00 95.12 87 LEU A O 1
ATOM 637 N N . SER A 1 88 ? 10.121 -5.414 -8.211 1.00 94.25 88 SER A N 1
ATOM 638 C CA . SER A 1 88 ? 8.762 -5.868 -8.545 1.00 94.25 88 SER A CA 1
ATOM 639 C C . SER A 1 88 ? 7.767 -5.799 -7.387 1.00 94.25 88 SER A C 1
ATOM 641 O O . SER A 1 88 ? 6.567 -5.711 -7.628 1.00 94.25 88 SER A O 1
ATOM 643 N N . ASN A 1 89 ? 8.250 -5.868 -6.147 1.00 96.56 89 ASN A N 1
ATOM 644 C CA . ASN A 1 89 ? 7.414 -6.106 -4.972 1.00 96.56 89 ASN A CA 1
ATOM 645 C C . ASN A 1 89 ? 7.030 -4.874 -4.130 1.00 96.56 89 ASN A C 1
ATOM 647 O O . ASN A 1 89 ? 5.913 -4.868 -3.620 1.00 96.56 89 ASN A O 1
ATOM 651 N N . PRO A 1 90 ? 7.852 -3.809 -4.007 1.00 97.44 90 PRO A N 1
ATOM 652 C CA . PRO A 1 90 ? 7.598 -2.742 -3.035 1.00 97.44 90 PRO A CA 1
ATOM 653 C C . PRO A 1 90 ? 6.235 -2.054 -3.133 1.00 97.44 90 PRO A C 1
ATOM 655 O O . PRO A 1 90 ? 5.677 -1.676 -2.109 1.00 97.44 90 PRO A O 1
ATOM 658 N N . VAL A 1 91 ? 5.687 -1.872 -4.339 1.00 97.50 91 VAL A N 1
ATOM 659 C CA . VAL A 1 91 ? 4.340 -1.296 -4.511 1.00 97.50 91 VAL A CA 1
ATOM 660 C C . VAL A 1 91 ? 3.257 -2.237 -3.976 1.00 97.50 91 VAL A C 1
ATOM 662 O O . VAL A 1 91 ? 2.350 -1.772 -3.290 1.00 97.50 91 VAL A O 1
ATOM 665 N N . ASN A 1 92 ? 3.378 -3.542 -4.235 1.00 97.62 92 ASN A N 1
ATOM 666 C CA . ASN A 1 92 ? 2.428 -4.544 -3.746 1.00 97.62 92 ASN A CA 1
ATOM 667 C C . ASN A 1 92 ? 2.525 -4.679 -2.218 1.00 97.62 92 ASN A C 1
ATOM 669 O O . ASN A 1 92 ? 1.513 -4.613 -1.527 1.00 97.62 92 ASN A O 1
ATOM 673 N N . ASP A 1 93 ? 3.748 -4.759 -1.682 1.00 98.12 93 ASP A N 1
ATOM 674 C CA . ASP A 1 93 ? 3.996 -4.862 -0.238 1.00 98.12 93 ASP A CA 1
ATOM 675 C C . ASP A 1 93 ? 3.450 -3.646 0.522 1.00 98.12 93 ASP A C 1
ATOM 677 O O . ASP A 1 93 ? 2.832 -3.775 1.580 1.00 98.12 93 ASP A O 1
ATOM 681 N N . ALA A 1 94 ? 3.656 -2.446 -0.027 1.00 98.31 94 ALA A N 1
ATOM 682 C CA . ALA A 1 94 ? 3.132 -1.209 0.538 1.00 98.31 94 ALA A CA 1
ATOM 683 C C . ALA A 1 94 ? 1.598 -1.184 0.546 1.00 98.31 94 ALA A C 1
ATOM 685 O O . ALA A 1 94 ? 0.992 -0.697 1.505 1.00 98.31 94 ALA A O 1
ATOM 686 N N . GLU A 1 95 ? 0.958 -1.731 -0.487 1.00 98.44 95 GLU A N 1
ATOM 687 C CA . GLU A 1 95 ? -0.495 -1.844 -0.540 1.00 98.44 95 GLU A CA 1
ATOM 688 C C . GLU A 1 95 ? -1.026 -2.800 0.537 1.00 98.44 95 GLU A C 1
ATOM 690 O O . GLU A 1 95 ? -1.974 -2.458 1.253 1.00 98.44 95 GLU A O 1
ATOM 695 N N . ASP A 1 96 ? -0.397 -3.964 0.691 1.00 98.50 96 ASP A N 1
ATOM 696 C CA . ASP A 1 96 ? -0.800 -4.979 1.665 1.00 98.50 96 ASP A CA 1
ATOM 697 C C . ASP A 1 96 ? -0.588 -4.502 3.105 1.00 98.50 96 ASP A C 1
ATOM 699 O O . ASP A 1 96 ? -1.489 -4.620 3.943 1.00 98.50 96 ASP A O 1
ATOM 703 N N . LEU A 1 97 ? 0.538 -3.841 3.382 1.00 98.44 97 LEU A N 1
ATOM 704 C CA . LEU A 1 97 ? 0.779 -3.189 4.669 1.00 98.44 97 LEU A CA 1
ATOM 705 C C . LEU A 1 97 ? -0.228 -2.071 4.940 1.00 98.44 97 LEU A C 1
ATOM 707 O O . LEU A 1 97 ? -0.747 -1.967 6.051 1.00 98.44 97 LEU A O 1
ATOM 711 N N . ALA A 1 98 ? -0.554 -1.248 3.941 1.00 98.56 98 ALA A N 1
ATOM 712 C CA . ALA A 1 98 ? -1.546 -0.193 4.110 1.00 98.56 98 ALA A CA 1
ATOM 713 C C . ALA A 1 98 ? -2.939 -0.762 4.423 1.00 98.56 98 ALA A C 1
ATOM 715 O O . ALA A 1 98 ? -3.665 -0.183 5.230 1.00 98.56 98 ALA A O 1
ATOM 716 N N . LYS A 1 99 ? -3.329 -1.891 3.816 1.00 98.62 99 LYS A N 1
ATOM 717 C CA . LYS A 1 99 ? -4.581 -2.595 4.146 1.00 98.62 99 LYS A CA 1
ATOM 718 C C . LYS A 1 99 ? -4.560 -3.120 5.580 1.00 98.62 99 LYS A C 1
ATOM 720 O O . LYS A 1 99 ? -5.499 -2.850 6.326 1.00 98.62 99 LYS A O 1
ATOM 725 N N . ALA A 1 100 ? -3.487 -3.806 5.972 1.00 98.44 100 ALA A N 1
ATOM 726 C CA . ALA A 1 100 ? -3.342 -4.348 7.320 1.00 98.44 100 ALA A CA 1
ATOM 727 C C . ALA A 1 100 ? -3.399 -3.243 8.388 1.00 98.44 100 ALA A C 1
ATOM 729 O O . ALA A 1 100 ? -4.148 -3.358 9.352 1.00 98.44 100 ALA A O 1
ATOM 730 N N . LEU A 1 101 ? -2.679 -2.136 8.183 1.00 98.12 101 LEU A N 1
ATOM 731 C CA . LEU A 1 101 ? -2.645 -1.009 9.119 1.00 98.12 101 LEU A CA 1
ATOM 732 C C . LEU A 1 101 ? -3.999 -0.307 9.248 1.00 98.12 101 LEU A C 1
ATOM 734 O O . LEU A 1 101 ? -4.406 0.015 10.362 1.00 98.12 101 LEU A O 1
ATOM 738 N N . ARG A 1 102 ? -4.736 -0.126 8.144 1.00 97.75 102 ARG A N 1
ATOM 739 C CA . ARG A 1 102 ? -6.115 0.392 8.213 1.00 97.75 102 ARG A CA 1
ATOM 740 C C . ARG A 1 102 ? -7.027 -0.525 9.028 1.00 97.75 102 ARG A C 1
ATOM 742 O O . ARG A 1 102 ? -7.866 -0.026 9.763 1.00 97.75 102 ARG A O 1
ATOM 749 N N . GLY A 1 103 ? -6.837 -1.843 8.938 1.00 97.00 103 GLY A N 1
ATOM 750 C CA . GLY A 1 103 ? -7.553 -2.818 9.768 1.00 97.00 103 GLY A CA 1
ATOM 751 C C . GLY A 1 103 ? -7.207 -2.758 11.263 1.00 97.00 103 GLY A C 1
ATOM 752 O O . GLY A 1 103 ? -7.935 -3.322 12.070 1.00 97.00 103 GLY A O 1
ATOM 753 N N . LEU A 1 104 ? -6.123 -2.071 11.635 1.00 95.81 104 LEU A N 1
ATOM 754 C CA . LEU A 1 104 ? -5.683 -1.836 13.017 1.00 95.81 104 LEU A CA 1
ATOM 755 C C . LEU A 1 104 ? -5.995 -0.404 13.501 1.00 95.81 104 LEU A C 1
ATOM 757 O O . LEU A 1 104 ? -5.334 0.093 14.423 1.00 95.81 104 LEU A O 1
ATOM 761 N N . ASP A 1 105 ? -6.957 0.256 12.848 1.00 94.12 105 ASP A N 1
ATOM 762 C CA . ASP A 1 105 ? -7.411 1.628 13.101 1.00 94.12 105 ASP A CA 1
ATOM 763 C C . ASP A 1 105 ? -6.324 2.705 12.937 1.00 94.12 105 ASP A C 1
ATOM 765 O O . ASP A 1 105 ? -6.346 3.749 13.594 1.00 94.12 105 ASP A O 1
ATOM 769 N N . PHE A 1 106 ? -5.360 2.481 12.034 1.00 97.19 106 PHE A N 1
ATOM 770 C CA . PHE A 1 106 ? -4.472 3.552 11.585 1.00 97.19 106 PHE A CA 1
ATOM 771 C C . PHE A 1 106 ? -5.135 4.409 10.501 1.00 97.19 106 PHE A C 1
ATOM 773 O O . PHE A 1 106 ? -5.694 3.907 9.526 1.00 97.19 106 PHE A O 1
ATOM 780 N N . ASP A 1 107 ? -4.960 5.722 10.611 1.00 97.19 107 ASP A N 1
ATOM 781 C CA . ASP A 1 107 ? -5.073 6.648 9.490 1.00 97.19 107 ASP A CA 1
ATOM 782 C C . ASP A 1 107 ? -3.831 6.470 8.601 1.00 97.19 107 ASP A C 1
ATOM 784 O O . ASP A 1 107 ? -2.705 6.709 9.039 1.00 97.19 107 ASP A O 1
ATOM 788 N N . VAL A 1 108 ? -4.006 5.963 7.379 1.00 98.19 108 VAL A N 1
ATOM 789 C CA . VAL A 1 108 ? -2.883 5.564 6.517 1.00 98.19 108 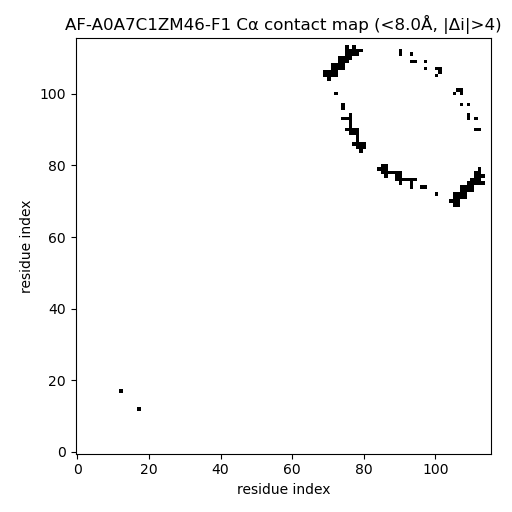VAL A CA 1
ATOM 790 C C . VAL A 1 108 ? -2.774 6.454 5.288 1.00 98.19 108 VAL A C 1
ATOM 792 O O . VAL A 1 108 ? -3.615 6.412 4.385 1.00 98.19 108 VAL A O 1
ATOM 795 N N . ILE A 1 109 ? -1.650 7.157 5.183 1.00 98.31 109 ILE A N 1
ATOM 796 C CA . ILE A 1 109 ? -1.218 7.852 3.973 1.00 98.31 109 ILE A CA 1
ATOM 797 C C . ILE A 1 109 ? -0.395 6.862 3.141 1.00 98.31 109 ILE A C 1
ATOM 799 O O . ILE A 1 109 ? 0.754 6.579 3.460 1.00 98.31 109 ILE A O 1
ATOM 803 N N . HIS A 1 110 ? -0.976 6.324 2.069 1.00 98.06 110 HIS A N 1
ATOM 804 C CA . HIS A 1 110 ? -0.274 5.430 1.140 1.00 98.06 110 HIS A CA 1
ATOM 805 C C . HIS A 1 110 ? 0.188 6.196 -0.108 1.00 98.06 110 HIS A C 1
ATOM 807 O O . HIS A 1 110 ? -0.585 6.973 -0.684 1.00 98.06 110 HIS A O 1
ATOM 813 N N . ARG A 1 111 ? 1.441 6.001 -0.524 1.00 98.00 111 ARG A N 1
ATOM 814 C CA . ARG A 1 111 ? 2.024 6.554 -1.756 1.00 98.00 111 ARG A CA 1
ATOM 815 C C . ARG A 1 111 ? 2.864 5.498 -2.466 1.00 98.00 111 ARG A C 1
ATOM 81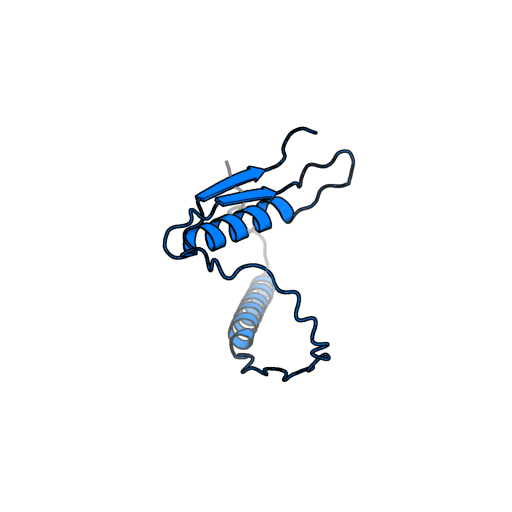7 O O . ARG A 1 111 ? 3.379 4.575 -1.844 1.00 98.00 111 ARG A O 1
ATOM 824 N N . SER A 1 112 ? 3.054 5.675 -3.766 1.00 96.81 112 SER A N 1
ATOM 825 C CA . SER A 1 112 ? 3.887 4.781 -4.565 1.00 96.81 112 SER A CA 1
ATOM 826 C C . SER A 1 112 ? 4.709 5.586 -5.555 1.00 96.81 112 SER A C 1
ATOM 828 O O . SER A 1 112 ? 4.191 6.552 -6.112 1.00 96.81 112 SER A O 1
ATOM 830 N N . ASN A 1 113 ? 5.967 5.182 -5.761 1.00 95.06 113 ASN A N 1
ATOM 831 C CA . ASN A 1 113 ? 6.891 5.788 -6.729 1.00 95.06 113 ASN A CA 1
ATOM 832 C C . ASN A 1 113 ? 6.891 7.326 -6.672 1.00 95.06 113 ASN A C 1
ATOM 834 O O . ASN A 1 113 ? 6.583 8.000 -7.654 1.00 95.06 113 ASN A O 1
ATOM 838 N N . LEU A 1 114 ? 7.179 7.883 -5.494 1.00 91.25 114 LEU A N 1
ATOM 839 C CA . LEU A 1 114 ? 7.340 9.327 -5.357 1.00 91.25 114 LEU A CA 1
ATOM 840 C C . LEU A 1 114 ? 8.561 9.773 -6.166 1.00 91.25 114 LEU A C 1
ATOM 842 O O . LEU A 1 114 ? 9.607 9.127 -6.111 1.00 91.25 114 LEU A O 1
ATOM 846 N N . ASN A 1 115 ? 8.412 10.871 -6.905 1.00 80.56 115 ASN A N 1
ATOM 847 C CA . ASN A 1 115 ? 9.506 11.463 -7.668 1.00 80.56 115 ASN A CA 1
ATOM 848 C C . ASN A 1 115 ? 10.659 11.800 -6.702 1.00 80.56 115 ASN A C 1
ATOM 850 O O . ASN A 1 115 ? 10.420 12.464 -5.690 1.00 80.56 115 ASN A O 1
ATOM 854 N N . GLN A 1 116 ? 11.863 11.302 -7.001 1.00 59.03 116 GLN A N 1
ATOM 855 C CA . GLN A 1 116 ? 13.104 11.606 -6.276 1.00 59.03 116 GLN A CA 1
ATOM 856 C C . GLN A 1 116 ? 13.804 12.822 -6.877 1.00 59.03 116 GLN A C 1
ATOM 858 O O . GLN A 1 116 ? 13.733 12.978 -8.118 1.00 59.03 116 GLN A O 1
#

Foldseek 3Di:
DPPPPVVPPPPDDDPVVVVVVVVVVVVVVVVVVVVPPDDPPDDDDDDDDDDPPDDPDDDPPPPDPPVPDAAEEEFEFEQDDPDPRGDPPRLVVSVVVQVVVVVVRYPYHYYYHDDD

Secondary structure (DSSP, 8-state):
--TTSGGGSTTS--HHHHHHHHHHHHHHHHHHHHGGG----------------------------GGGPPEEEEEEE----STT---SSHHHHHHHHHHHHHTTTEEEEEEES---